Protein AF-A0A368GP23-F1 (afdb_monomer)

Mean predicted aligned error: 12.13 Å

Solvent-accessible surface area (backbone atoms only — not comparable to full-atom values): 7527 Å² total; per-residue (Å²): 114,72,73,57,56,52,53,51,52,54,50,50,53,54,49,53,60,69,68,53,71,51,74,69,55,47,56,51,48,57,60,53,53,74,74,53,76,85,78,83,71,87,81,72,47,95,52,45,86,45,68,59,44,34,25,49,74,67,71,45,27,87,80,22,55,97,30,77,37,84,72,54,75,69,57,50,54,54,45,68,77,44,78,79,65,89,61,96,68,82,89,75,59,96,61,57,72,74,81,50,72,85,88,59,80,91,81,82,83,55,76,91,71,59,132

pLDDT: mean 83.92, std 9.57, range [55.78, 94.19]

Foldseek 3Di:
DVVVVVVVVVVVVVVVVVPDDDPVRVVVVVVVVVVDDPDDPPDADPQGDDLQSVLVSVVNQVCADNRHHHDDPVRVVVCVVVVPPVDDDPDDDPPPPVVDDPPDDDDDDDPVNPD

Radius of gyration: 22.21 Å; Cα contacts (8 Å, |Δi|>4): 38; chains: 1; bounding box: 46×37×55 Å

Organism: Ancylostoma caninum (NCBI:txid29170)

Sequence (115 aa):
MAKIKGKLSALKSKIMKKLKLTKKQQEDLDKRMKNVTEIEHDHKNPMGDSIFDVNLKSNVASTLYQSDIMLSKEQATEILDEPERSKRQAFRDHNYPLTIWQNGVYFHFHETARK

Secondary structure (DSSP, 8-state):
-HHHHHHHHHHHHHHHHHHSPPHHHHHHHHHHHTTS-----S---TT-SSHHHHHHHTT-TTTSBTTTBPPPHHHHHHHHH-TT-SS-PPP--TTTTTTS-BTB------GGG--

Structure (mmCIF, N/CA/C/O backbone):
data_AF-A0A368GP23-F1
#
_entry.id   AF-A0A368GP23-F1
#
loop_
_atom_site.group_PDB
_atom_site.id
_atom_site.type_symbol
_atom_site.label_atom_id
_atom_site.label_alt_id
_atom_site.label_comp_id
_atom_site.label_asym_id
_atom_site.label_entity_id
_atom_site.label_seq_id
_atom_site.pdbx_PDB_ins_code
_atom_site.Cartn_x
_atom_site.Cartn_y
_atom_site.Cartn_z
_atom_site.occupancy
_atom_site.B_iso_or_equiv
_atom_site.auth_seq_id
_atom_site.auth_comp_id
_atom_site.auth_asym_id
_atom_site.auth_atom_id
_atom_site.pdbx_PDB_model_num
ATOM 1 N N . MET A 1 1 ? 12.286 -21.120 23.417 1.00 55.78 1 MET A N 1
ATOM 2 C CA . MET A 1 1 ? 11.039 -20.407 23.034 1.00 55.78 1 MET A CA 1
ATOM 3 C C . MET A 1 1 ? 10.231 -19.839 24.213 1.00 55.78 1 MET A C 1
ATOM 5 O O . MET A 1 1 ? 9.829 -18.684 24.137 1.00 55.78 1 MET A O 1
ATOM 9 N N . ALA A 1 2 ? 10.024 -20.564 25.324 1.00 70.50 2 ALA A N 1
ATOM 10 C CA . ALA A 1 2 ? 9.184 -20.102 26.451 1.00 70.50 2 ALA A CA 1
ATOM 11 C C . ALA A 1 2 ? 9.594 -18.745 27.078 1.00 70.50 2 ALA A C 1
ATOM 13 O O . ALA A 1 2 ? 8.735 -17.910 27.359 1.00 70.50 2 ALA A O 1
ATOM 14 N N . LYS A 1 3 ? 10.902 -18.472 27.221 1.00 76.19 3 LYS A N 1
ATOM 15 C CA . LYS A 1 3 ? 11.415 -17.192 27.757 1.00 76.19 3 LYS A CA 1
ATOM 16 C C . LYS A 1 3 ? 11.059 -15.973 26.888 1.00 76.19 3 LYS A C 1
ATOM 18 O O . LYS A 1 3 ? 10.829 -14.895 27.426 1.00 76.19 3 LYS A O 1
ATOM 23 N N . ILE A 1 4 ? 10.993 -16.133 25.562 1.00 81.31 4 ILE A N 1
ATOM 24 C CA . ILE A 1 4 ? 10.658 -15.044 24.625 1.00 81.31 4 ILE A CA 1
ATOM 25 C C . ILE A 1 4 ? 9.165 -14.715 24.723 1.00 81.31 4 ILE A C 1
ATOM 27 O O . ILE A 1 4 ? 8.804 -13.551 24.869 1.00 81.31 4 ILE A O 1
ATOM 31 N N . LYS A 1 5 ? 8.305 -15.743 24.754 1.00 80.56 5 LYS A N 1
ATOM 32 C CA . LYS A 1 5 ? 6.852 -15.587 24.931 1.00 80.56 5 LYS A CA 1
ATOM 33 C C . LYS A 1 5 ? 6.503 -14.839 26.226 1.00 80.56 5 LYS A C 1
ATOM 35 O O . LYS A 1 5 ? 5.649 -13.957 26.208 1.00 80.56 5 LYS A O 1
ATOM 40 N N . GLY A 1 6 ? 7.199 -15.141 27.327 1.00 88.56 6 GLY A N 1
ATOM 41 C CA . GLY A 1 6 ? 7.026 -14.438 28.605 1.00 88.56 6 GLY A CA 1
ATOM 42 C C . GLY A 1 6 ? 7.412 -12.956 28.538 1.00 88.56 6 GLY A C 1
ATOM 43 O O . GLY A 1 6 ? 6.653 -12.097 28.982 1.00 88.56 6 GLY A O 1
ATOM 44 N N . LYS A 1 7 ? 8.551 -12.633 27.909 1.00 87.50 7 LYS A N 1
ATOM 45 C CA . LYS A 1 7 ? 8.970 -11.237 27.684 1.00 87.50 7 LYS A CA 1
ATOM 46 C C . LYS A 1 7 ? 7.973 -10.469 26.808 1.00 87.50 7 LYS A C 1
ATOM 48 O O . LYS A 1 7 ? 7.662 -9.319 27.110 1.00 87.50 7 LYS A O 1
ATOM 53 N N . LEU A 1 8 ? 7.437 -11.111 25.767 1.00 84.81 8 LEU A N 1
ATOM 54 C CA . LEU A 1 8 ? 6.435 -10.512 24.881 1.00 84.81 8 LEU A CA 1
ATOM 55 C C . LEU A 1 8 ? 5.128 -10.194 25.623 1.00 84.81 8 LEU A C 1
ATOM 57 O O . LEU A 1 8 ? 4.550 -9.127 25.427 1.00 84.81 8 LEU A O 1
ATOM 61 N N . SER A 1 9 ? 4.671 -11.091 26.505 1.00 87.38 9 SER A N 1
ATOM 62 C CA . SER A 1 9 ? 3.452 -10.856 27.290 1.00 87.38 9 SER A CA 1
ATOM 63 C C . SER A 1 9 ? 3.635 -9.707 28.291 1.00 87.38 9 SER A C 1
ATOM 65 O O . SER A 1 9 ? 2.764 -8.840 28.409 1.00 87.38 9 SER A O 1
ATOM 67 N N . ALA A 1 10 ? 4.803 -9.634 28.938 1.00 90.81 10 ALA A N 1
ATOM 68 C CA . ALA A 1 10 ? 5.155 -8.534 29.829 1.00 90.81 10 ALA A CA 1
ATOM 69 C C . ALA A 1 10 ? 5.164 -7.193 29.078 1.00 90.81 10 ALA A C 1
ATOM 71 O O . ALA A 1 10 ? 4.561 -6.221 29.542 1.00 90.81 10 ALA A O 1
ATOM 72 N N . LEU A 1 11 ? 5.765 -7.156 27.884 1.00 91.25 11 LEU A N 1
ATOM 73 C CA . LEU A 1 11 ? 5.758 -5.977 27.021 1.00 91.25 11 LEU A CA 1
ATOM 74 C C . LEU A 1 11 ? 4.330 -5.568 26.630 1.00 91.25 11 LEU A C 1
ATOM 76 O O . LEU A 1 11 ? 3.972 -4.404 26.809 1.00 91.25 11 LEU A O 1
ATOM 80 N N . LYS A 1 12 ? 3.491 -6.521 26.195 1.00 88.19 12 LYS A N 1
ATOM 81 C CA . LYS A 1 12 ? 2.072 -6.278 25.882 1.00 88.19 12 LYS A CA 1
ATOM 82 C C . LYS A 1 12 ? 1.350 -5.628 27.061 1.00 88.19 12 LYS A C 1
ATOM 84 O O . LYS A 1 12 ? 0.684 -4.614 26.886 1.00 88.19 12 LYS A O 1
ATOM 89 N N . SER A 1 13 ? 1.525 -6.153 28.275 1.00 90.06 13 SER A N 1
ATOM 90 C CA . SER A 1 13 ? 0.883 -5.588 29.470 1.00 90.06 13 SER A CA 1
ATOM 91 C C . SER A 1 13 ? 1.337 -4.153 29.773 1.00 90.06 13 SER A C 1
ATOM 93 O O . SER A 1 13 ? 0.521 -3.310 30.146 1.00 90.06 13 SER A O 1
ATOM 95 N N . LYS A 1 14 ? 2.624 -3.844 29.564 1.00 93.12 14 LYS A N 1
ATOM 96 C CA . LYS A 1 14 ? 3.188 -2.503 29.766 1.00 93.12 14 LYS A CA 1
ATOM 97 C C . LYS 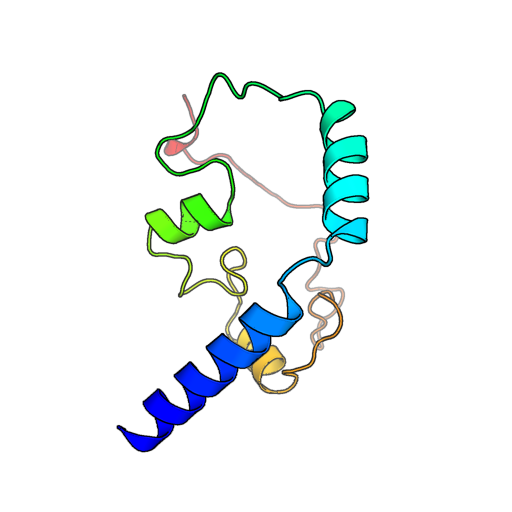A 1 14 ? 2.650 -1.510 28.737 1.00 93.12 14 LYS A C 1
ATOM 99 O O . LYS A 1 14 ? 2.328 -0.381 29.099 1.00 93.12 14 LYS A O 1
ATOM 104 N N . ILE A 1 15 ? 2.520 -1.940 27.482 1.00 90.44 15 ILE A N 1
ATOM 105 C CA . ILE A 1 15 ? 1.924 -1.150 26.401 1.00 90.44 15 ILE A CA 1
ATOM 106 C C . ILE A 1 15 ? 0.450 -0.869 26.708 1.00 90.44 15 ILE A C 1
ATOM 108 O O . ILE A 1 15 ? 0.052 0.290 26.721 1.00 90.44 15 ILE A O 1
ATOM 112 N N . MET A 1 16 ? -0.334 -1.890 27.064 1.00 88.75 16 MET A N 1
ATOM 113 C CA . MET A 1 16 ? -1.754 -1.722 27.402 1.00 88.75 16 MET A CA 1
ATOM 114 C C . MET A 1 16 ? -1.969 -0.765 28.581 1.00 88.75 16 MET A C 1
ATOM 116 O O . MET A 1 16 ? -2.892 0.041 28.556 1.00 88.75 16 MET A O 1
ATOM 120 N N . LYS A 1 17 ? -1.094 -0.796 29.597 1.00 90.88 17 LYS A N 1
ATOM 121 C CA . LYS A 1 17 ? -1.137 0.169 30.708 1.00 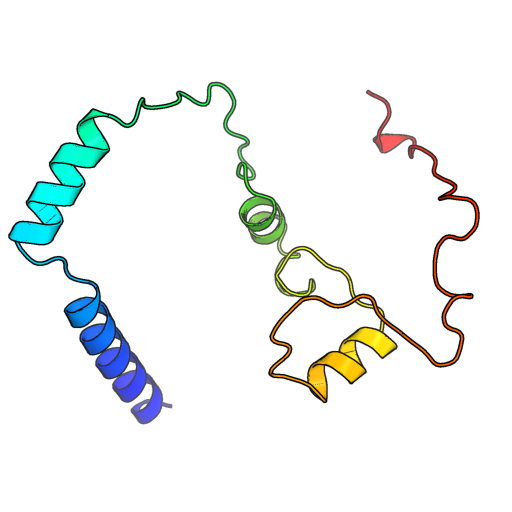90.88 17 LYS A CA 1
ATOM 122 C C . LYS A 1 17 ? -0.873 1.607 30.254 1.00 90.88 17 LYS A C 1
ATOM 124 O O . LYS A 1 17 ? -1.509 2.509 30.782 1.00 90.88 17 LYS A O 1
ATOM 129 N N . LYS A 1 18 ? 0.043 1.817 29.301 1.00 88.50 18 LYS A N 1
ATOM 130 C CA . LYS A 1 18 ? 0.337 3.146 28.734 1.00 88.50 18 LYS A CA 1
ATOM 131 C C . LYS A 1 18 ? -0.757 3.653 27.794 1.00 88.50 18 LYS A C 1
ATOM 133 O O . LYS A 1 18 ? -0.988 4.852 27.748 1.00 88.50 18 LYS A O 1
ATOM 138 N N . LEU A 1 19 ? -1.396 2.754 27.046 1.00 87.94 19 LEU A N 1
ATOM 139 C CA . LEU A 1 19 ? -2.483 3.084 26.119 1.00 87.94 19 LEU A CA 1
ATOM 140 C C . LEU A 1 19 ? -3.814 3.346 26.835 1.00 87.94 19 LEU A C 1
ATOM 142 O O . LEU A 1 19 ? -4.714 3.939 26.247 1.00 87.94 19 LEU A O 1
ATOM 146 N N . LYS A 1 20 ? -3.960 2.904 28.090 1.00 90.44 20 LYS A N 1
ATOM 147 C CA . LYS A 1 20 ? -5.169 3.143 28.875 1.00 90.44 20 LYS A CA 1
ATOM 148 C C . LYS A 1 20 ? -5.321 4.641 29.149 1.00 90.44 20 LYS A C 1
ATOM 150 O O . LYS A 1 20 ? -4.479 5.245 29.810 1.00 90.44 20 LYS A O 1
ATOM 155 N N . LEU A 1 21 ? -6.418 5.211 28.662 1.00 89.19 21 LEU A N 1
ATOM 156 C CA . LEU A 1 21 ? -6.741 6.621 28.849 1.00 89.19 21 LEU A CA 1
ATOM 157 C C . LEU A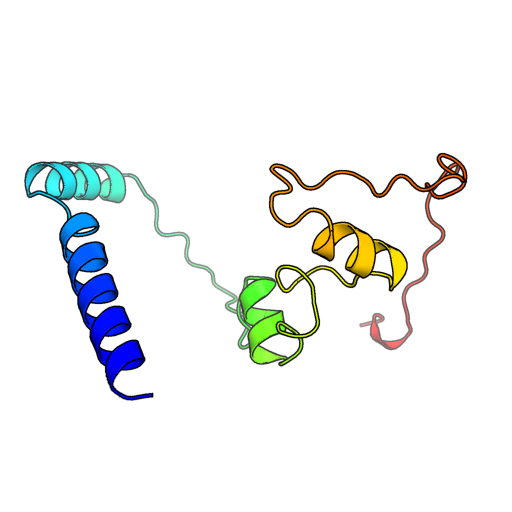 1 21 ? -6.972 6.931 30.333 1.00 89.19 21 LEU A C 1
ATOM 159 O O . LEU A 1 21 ? -7.579 6.153 31.076 1.00 89.19 21 LEU A O 1
ATOM 163 N N . THR A 1 22 ? -6.486 8.092 30.769 1.00 91.94 22 THR A N 1
ATOM 164 C CA . THR A 1 22 ? -6.876 8.662 32.064 1.00 91.94 22 THR A CA 1
ATOM 165 C C . THR A 1 22 ? -8.327 9.135 32.011 1.00 91.94 22 THR A C 1
ATOM 167 O O . THR A 1 22 ? -8.850 9.439 30.941 1.00 91.94 22 THR A O 1
ATOM 170 N N . LYS A 1 23 ? -8.979 9.264 33.172 1.00 92.00 23 LYS A N 1
ATOM 171 C CA . LYS A 1 23 ? -10.380 9.711 33.254 1.00 92.00 23 LYS A CA 1
ATOM 172 C C . LYS A 1 23 ? -10.618 11.042 32.521 1.00 92.00 23 LYS A C 1
ATOM 174 O O . LYS A 1 23 ? -11.562 11.159 31.754 1.00 92.00 23 LYS A O 1
ATOM 179 N N . LYS A 1 24 ? -9.692 11.995 32.669 1.00 92.94 24 LYS A N 1
ATOM 180 C CA . LYS A 1 24 ? -9.735 13.293 31.979 1.00 92.94 24 LYS A CA 1
ATOM 181 C C . LYS A 1 24 ? -9.609 13.165 30.454 1.00 92.94 24 LYS A C 1
ATOM 183 O O . LYS A 1 24 ? -10.281 13.886 29.729 1.00 92.94 24 LYS A O 1
ATOM 188 N N . GLN A 1 25 ? -8.747 12.269 29.965 1.00 91.25 25 GLN A N 1
ATOM 189 C CA . GLN A 1 25 ? -8.594 12.022 28.525 1.00 91.25 25 GLN A CA 1
ATOM 190 C C . GLN A 1 25 ? -9.817 11.317 27.936 1.00 91.25 25 GLN A C 1
ATOM 192 O O . GLN A 1 25 ? -10.186 11.613 26.807 1.00 91.25 25 GLN A O 1
ATOM 197 N N . GLN A 1 26 ? -10.449 10.421 28.699 1.00 90.81 26 GLN A N 1
ATOM 198 C CA . GLN A 1 26 ? -11.701 9.791 28.293 1.00 90.81 26 GLN A CA 1
ATOM 199 C C . GLN A 1 26 ? -12.819 10.831 28.167 1.00 90.81 26 GLN A C 1
ATOM 201 O O . GLN A 1 26 ? -13.468 10.896 27.134 1.00 90.81 26 GLN A O 1
ATOM 206 N N . GLU A 1 27 ? -12.978 11.708 29.163 1.00 91.88 27 GLU A N 1
ATOM 207 C CA . GLU A 1 27 ? -13.975 12.787 29.122 1.00 91.88 27 GLU A CA 1
ATOM 208 C C . GLU A 1 27 ? -13.740 13.771 27.956 1.00 91.88 27 GLU A C 1
ATOM 210 O O . GLU A 1 27 ? -14.700 14.260 27.360 1.00 91.88 27 GLU A O 1
ATOM 215 N N . ASP A 1 28 ? -12.481 14.070 27.609 1.00 92.44 28 ASP A N 1
ATOM 216 C CA . ASP A 1 28 ? -12.147 14.886 26.429 1.00 92.44 28 ASP A CA 1
ATOM 217 C C . ASP A 1 28 ? -12.470 14.158 25.116 1.00 92.44 28 ASP A C 1
ATOM 219 O O . ASP A 1 28 ? -13.039 14.753 24.199 1.00 92.44 28 ASP A O 1
ATOM 223 N N . LEU A 1 29 ? -12.159 12.861 25.037 1.00 90.81 29 LEU A N 1
ATOM 224 C CA . LEU A 1 29 ? -12.489 12.022 23.888 1.00 90.81 29 LEU A CA 1
ATOM 225 C C . LEU A 1 29 ? -14.006 11.945 23.685 1.00 90.81 29 LEU A C 1
ATOM 227 O O . LEU A 1 29 ? -14.472 12.193 22.578 1.00 90.81 29 LEU A O 1
ATOM 231 N N . ASP A 1 30 ? -14.780 11.723 24.746 1.00 89.12 30 ASP A N 1
ATOM 232 C CA . ASP A 1 30 ? -16.244 11.660 24.688 1.00 89.12 30 ASP A CA 1
ATOM 233 C C . ASP A 1 30 ? -16.852 12.988 24.203 1.00 89.12 30 ASP A C 1
ATOM 235 O O . ASP A 1 30 ? -17.814 12.996 23.435 1.00 89.12 30 ASP A O 1
ATOM 239 N N . LYS A 1 31 ? -16.279 14.136 24.599 1.00 91.69 31 LYS A N 1
ATOM 240 C CA . LYS A 1 31 ? -16.698 15.453 24.086 1.00 91.69 31 LYS A CA 1
ATOM 241 C C . LYS A 1 31 ? -16.410 15.615 22.596 1.00 91.69 31 LYS A C 1
ATOM 243 O O . LYS A 1 31 ? -17.246 16.166 21.887 1.00 91.69 31 LYS A O 1
ATOM 248 N N . ARG A 1 32 ? -15.251 15.148 22.119 1.00 88.62 32 ARG A N 1
ATOM 249 C CA . ARG A 1 32 ? -14.880 15.212 20.694 1.00 88.62 32 ARG A CA 1
ATOM 250 C C . ARG A 1 32 ? -15.724 14.265 19.847 1.00 88.62 32 ARG A C 1
ATOM 252 O O . ARG A 1 32 ? -16.173 14.670 18.782 1.00 88.62 32 ARG A O 1
ATOM 259 N N . MET A 1 33 ? -15.987 13.055 20.341 1.00 85.44 33 MET A N 1
ATOM 260 C CA . MET A 1 33 ? -16.795 12.044 19.652 1.00 85.44 33 MET A CA 1
ATOM 261 C C . MET A 1 33 ? -18.233 12.510 19.406 1.00 85.44 33 MET A C 1
ATOM 263 O O . MET A 1 33 ? -18.800 12.162 18.381 1.00 85.44 33 MET A O 1
ATOM 267 N N . LYS A 1 34 ? -18.803 13.366 20.268 1.00 87.44 34 LYS A N 1
ATOM 268 C CA . LYS A 1 34 ? -20.126 13.983 20.032 1.00 87.44 34 LYS A CA 1
ATOM 269 C C . LYS A 1 34 ? -20.196 14.843 18.767 1.00 87.44 34 LYS A C 1
ATOM 271 O O . LYS A 1 34 ? -21.280 15.016 18.223 1.00 87.44 34 LYS A O 1
ATOM 276 N N . ASN A 1 35 ? -19.065 15.387 18.321 1.00 82.12 35 ASN A N 1
ATOM 277 C CA . ASN A 1 35 ? -18.981 16.212 17.115 1.00 82.12 35 ASN A CA 1
ATOM 278 C C . ASN A 1 35 ? -18.594 15.393 15.875 1.00 82.12 35 ASN A C 1
ATOM 280 O O . ASN A 1 35 ? -18.543 15.941 14.776 1.00 82.12 35 ASN A O 1
ATOM 284 N N . VAL A 1 36 ? -18.281 14.105 16.043 1.00 81.25 36 VAL A N 1
ATOM 285 C CA . VAL A 1 36 ? -17.988 13.198 14.936 1.00 81.25 36 VAL A CA 1
ATOM 286 C C . VAL A 1 36 ? -19.315 12.653 14.436 1.00 81.25 36 VAL A C 1
ATOM 288 O O . VAL A 1 36 ? -20.005 11.923 15.140 1.00 81.25 36 VAL A O 1
ATOM 291 N N . THR A 1 37 ? -19.688 13.024 13.219 1.00 75.38 37 THR A N 1
ATOM 292 C CA . THR A 1 37 ? -20.833 12.419 12.543 1.00 75.38 37 THR A CA 1
ATOM 293 C C . THR A 1 37 ? -20.467 10.988 12.164 1.00 75.38 37 THR A C 1
ATOM 295 O O . THR A 1 37 ? -19.430 10.766 11.534 1.00 75.38 37 THR A O 1
ATOM 298 N N . GLU A 1 38 ? -21.291 10.012 12.544 1.00 69.38 38 GLU A N 1
ATOM 299 C CA . GLU A 1 38 ? -21.160 8.660 12.002 1.00 69.38 38 GLU A CA 1
ATOM 300 C C . GLU A 1 38 ? -21.449 8.718 10.501 1.00 69.38 38 GLU A C 1
ATOM 302 O O . GLU A 1 38 ? -22.549 9.058 10.071 1.00 69.38 38 GLU A O 1
ATOM 307 N N . ILE A 1 39 ? -20.426 8.438 9.696 1.00 72.38 39 ILE A N 1
ATOM 308 C CA . ILE A 1 39 ? -20.586 8.271 8.256 1.00 72.38 39 ILE A CA 1
ATOM 309 C C . ILE A 1 39 ? -21.036 6.827 8.046 1.00 72.38 39 ILE A C 1
ATOM 311 O O . ILE A 1 39 ? -20.2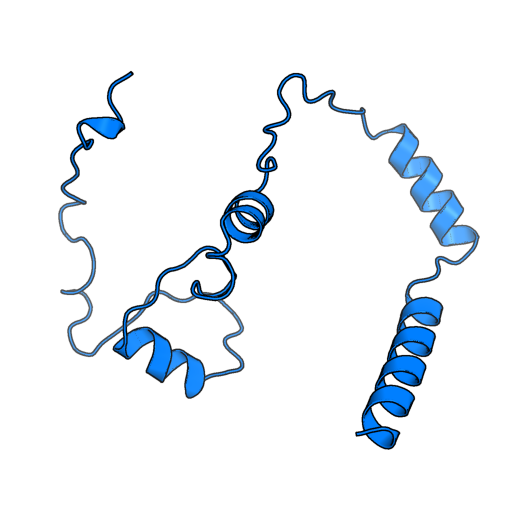37 5.892 8.172 1.00 72.38 39 ILE A O 1
ATOM 315 N N . GLU A 1 40 ? -22.319 6.637 7.745 1.00 67.06 40 GLU A N 1
ATOM 316 C CA . GLU A 1 40 ? -22.815 5.341 7.299 1.00 67.06 40 GLU A CA 1
ATOM 317 C C . GLU A 1 40 ? -22.202 5.010 5.936 1.00 67.06 40 GLU A C 1
ATOM 319 O O . GLU A 1 40 ? -22.440 5.676 4.930 1.00 67.06 40 GLU A O 1
ATOM 324 N N . HIS A 1 41 ? -21.370 3.972 5.917 1.00 66.44 41 HIS A N 1
ATOM 325 C CA . HIS A 1 41 ? -20.852 3.399 4.684 1.00 66.44 41 HIS A CA 1
ATOM 326 C C . HIS A 1 41 ? -21.852 2.334 4.226 1.00 66.44 41 HIS A C 1
ATOM 328 O O . HIS A 1 41 ? -21.834 1.210 4.726 1.00 66.44 41 HIS A O 1
ATOM 334 N N . ASP A 1 42 ? -22.740 2.732 3.316 1.00 66.62 42 ASP A N 1
ATOM 335 C CA . ASP A 1 42 ? -23.763 1.904 2.657 1.00 66.62 42 ASP A CA 1
ATOM 336 C C . ASP A 1 42 ? -23.145 0.638 2.022 1.00 66.62 42 ASP A C 1
ATOM 338 O O . ASP A 1 42 ? -23.593 -0.485 2.256 1.00 66.62 42 ASP A O 1
ATOM 342 N N . HIS A 1 43 ? -22.011 0.795 1.337 1.00 67.75 43 HIS A N 1
ATOM 343 C CA . HIS A 1 43 ? -21.356 -0.289 0.612 1.00 67.75 43 HIS A CA 1
ATOM 344 C C . HIS A 1 43 ? -20.057 -0.718 1.302 1.00 67.75 43 HIS A C 1
ATOM 346 O O . HIS A 1 43 ? -18.980 -0.239 0.952 1.00 67.75 43 HIS A O 1
ATOM 352 N N . LYS A 1 44 ? -20.145 -1.644 2.264 1.00 75.81 44 LYS A N 1
ATOM 353 C CA . LYS A 1 44 ? -18.959 -2.320 2.816 1.00 75.81 44 LYS A CA 1
ATOM 354 C C . LYS A 1 44 ? -18.578 -3.489 1.926 1.00 75.81 44 LYS A C 1
ATOM 356 O O . LYS A 1 44 ? -19.348 -4.441 1.775 1.00 75.81 44 LYS A O 1
ATOM 361 N N . ASN A 1 45 ? -17.384 -3.449 1.351 1.00 81.19 45 ASN A N 1
ATOM 362 C CA . ASN A 1 45 ? -16.888 -4.557 0.554 1.00 81.19 45 ASN A CA 1
ATOM 363 C C . ASN A 1 45 ? -16.607 -5.765 1.478 1.00 81.19 45 ASN A C 1
ATOM 365 O O . ASN A 1 45 ? -15.935 -5.610 2.503 1.00 81.19 45 ASN A O 1
ATOM 369 N N . PRO A 1 46 ? -17.052 -6.994 1.141 1.00 85.69 46 PRO A N 1
ATOM 370 C CA . PRO A 1 46 ? -16.701 -8.199 1.899 1.00 85.69 46 PRO A CA 1
ATOM 371 C C . PRO A 1 46 ? -15.186 -8.395 2.073 1.00 85.69 46 PRO A C 1
ATOM 373 O O . PRO A 1 46 ? -14.736 -8.934 3.089 1.00 85.69 46 PRO A O 1
ATOM 376 N N . MET A 1 47 ? -14.384 -7.901 1.126 1.00 86.38 47 MET A N 1
ATOM 377 C CA . MET A 1 47 ? -12.918 -7.909 1.174 1.00 86.38 47 MET A CA 1
ATOM 378 C C . MET A 1 47 ? -12.320 -6.767 2.010 1.00 86.38 47 MET A C 1
ATOM 380 O O . MET A 1 47 ? -11.117 -6.724 2.224 1.00 86.38 47 MET A O 1
ATOM 384 N N . GLY A 1 48 ? -13.152 -5.935 2.629 1.00 87.44 48 GLY A N 1
ATOM 385 C CA . GLY A 1 48 ? -12.730 -4.751 3.369 1.00 87.44 48 GLY A CA 1
ATOM 386 C C . GLY A 1 48 ? -12.598 -3.531 2.466 1.00 87.44 48 GLY A C 1
ATOM 387 O O . GLY A 1 48 ? -12.505 -3.644 1.246 1.00 87.44 48 GLY A O 1
ATOM 388 N N . ASP A 1 49 ? -12.611 -2.364 3.100 1.00 85.31 49 ASP A N 1
ATOM 389 C CA . ASP A 1 49 ? -12.662 -1.078 2.402 1.00 85.31 49 ASP A CA 1
ATOM 390 C C . ASP A 1 49 ? -11.276 -0.417 2.305 1.00 85.31 49 ASP A C 1
ATOM 392 O O . ASP A 1 49 ? -11.080 0.518 1.530 1.00 85.31 49 ASP A O 1
ATOM 396 N N . SER A 1 50 ? -10.288 -0.914 3.061 1.00 89.31 50 SER A N 1
ATOM 397 C CA . SER A 1 50 ? -8.897 -0.474 2.957 1.00 89.31 50 SER A CA 1
ATOM 398 C C . SER A 1 50 ? -8.072 -1.415 2.075 1.00 89.31 50 SER A C 1
ATOM 400 O O . SER A 1 50 ? -8.276 -2.629 2.073 1.00 89.31 50 SER A O 1
ATOM 402 N N . ILE A 1 51 ? -7.078 -0.863 1.367 1.00 90.50 51 ILE A N 1
ATOM 403 C CA . ILE A 1 51 ? -6.112 -1.651 0.576 1.00 90.50 51 ILE A CA 1
ATOM 404 C C . ILE A 1 51 ? -5.441 -2.715 1.452 1.00 90.50 51 ILE A C 1
ATOM 406 O O . ILE A 1 51 ? -5.248 -3.848 1.017 1.00 90.50 51 ILE A O 1
ATOM 410 N N . PHE A 1 52 ? -5.131 -2.364 2.703 1.00 89.56 52 PHE A N 1
ATOM 411 C CA . PHE A 1 52 ? -4.554 -3.292 3.667 1.00 89.56 52 PHE A CA 1
ATOM 412 C C . PHE A 1 52 ? -5.475 -4.491 3.917 1.00 89.56 52 PHE A C 1
ATOM 414 O O . PHE A 1 52 ? -5.021 -5.628 3.814 1.00 89.56 52 PHE A O 1
ATOM 421 N N . ASP A 1 53 ? -6.762 -4.257 4.189 1.00 90.88 53 ASP A N 1
ATOM 422 C CA . ASP A 1 53 ? -7.728 -5.333 4.443 1.00 90.88 53 ASP A CA 1
ATOM 423 C C . ASP A 1 53 ? -7.911 -6.228 3.218 1.00 90.88 53 ASP A C 1
ATOM 425 O O . ASP A 1 53 ? -7.897 -7.456 3.342 1.00 90.88 53 ASP A O 1
ATOM 429 N N . VAL A 1 54 ? -8.023 -5.618 2.034 1.00 93.50 54 VAL A N 1
ATOM 430 C CA . VAL A 1 54 ? -8.178 -6.333 0.762 1.00 93.50 54 VAL A CA 1
ATOM 431 C C . VAL A 1 54 ? -6.970 -7.228 0.501 1.00 93.50 54 VAL A C 1
ATOM 433 O O . VAL A 1 54 ? -7.129 -8.420 0.230 1.00 93.50 54 VAL A O 1
ATOM 436 N N . ASN A 1 55 ? -5.756 -6.693 0.636 1.00 94.19 55 ASN A N 1
ATOM 437 C CA . ASN A 1 55 ? -4.524 -7.439 0.387 1.00 94.19 55 ASN A CA 1
ATOM 438 C C . ASN A 1 55 ? -4.258 -8.500 1.461 1.00 94.19 55 ASN A C 1
ATOM 440 O O . ASN A 1 55 ? -3.696 -9.559 1.157 1.00 94.19 55 ASN A O 1
ATOM 444 N N . LEU A 1 56 ? -4.687 -8.251 2.702 1.00 91.88 56 LEU A N 1
ATOM 445 C CA . LEU A 1 56 ? -4.618 -9.220 3.790 1.00 91.88 56 LEU A CA 1
ATOM 446 C C . LEU A 1 56 ? -5.558 -10.399 3.531 1.00 91.88 56 LEU A C 1
ATOM 448 O O . LEU A 1 56 ? -5.116 -11.544 3.572 1.00 91.88 56 LEU A O 1
ATOM 452 N N . LYS A 1 57 ? -6.829 -10.138 3.202 1.00 93.62 57 LYS A N 1
ATOM 453 C CA . LYS A 1 57 ? -7.811 -11.191 2.883 1.00 93.62 57 LYS A CA 1
ATOM 454 C C . LYS A 1 57 ? -7.476 -11.941 1.595 1.00 93.62 57 LYS A C 1
ATOM 456 O O . LYS A 1 57 ? -7.775 -13.126 1.489 1.00 93.62 57 LYS A O 1
ATOM 461 N N . SER A 1 58 ? -6.803 -11.278 0.655 1.00 92.62 58 SER A N 1
ATOM 462 C CA . SER A 1 58 ? -6.303 -11.890 -0.582 1.00 92.62 58 SER A CA 1
ATOM 463 C C . SER A 1 58 ? -4.988 -12.663 -0.395 1.00 92.62 58 SER A C 1
ATOM 465 O O . SER A 1 58 ? -4.467 -13.206 -1.363 1.00 92.62 58 SER A O 1
ATOM 467 N N . ASN A 1 59 ? -4.439 -12.735 0.827 1.00 93.50 59 ASN A N 1
ATOM 468 C CA . ASN A 1 59 ? -3.182 -13.420 1.163 1.00 93.50 59 ASN A CA 1
ATOM 469 C C . ASN A 1 59 ? -1.941 -12.929 0.388 1.00 93.50 59 ASN A C 1
ATOM 471 O O . ASN A 1 59 ? -0.961 -13.660 0.259 1.00 93.50 59 ASN A O 1
ATOM 475 N N . VAL A 1 60 ? -1.949 -11.685 -0.101 1.00 93.25 60 VAL A N 1
ATOM 476 C CA . VAL A 1 60 ? -0.799 -11.076 -0.803 1.00 93.25 60 VAL A CA 1
ATOM 477 C C . VAL A 1 60 ? -0.031 -10.082 0.068 1.00 93.25 60 VAL A C 1
ATOM 479 O O . VAL A 1 60 ? 1.100 -9.719 -0.254 1.00 93.25 60 VAL A O 1
ATOM 482 N N . ALA A 1 61 ? -0.601 -9.677 1.208 1.00 90.69 61 ALA A N 1
ATOM 483 C CA . ALA A 1 61 ? -0.028 -8.664 2.094 1.00 90.69 61 ALA A CA 1
ATOM 484 C C . ALA A 1 61 ? 1.396 -8.971 2.591 1.00 90.69 61 ALA A C 1
ATOM 486 O O . ALA A 1 61 ? 2.144 -8.032 2.845 1.00 90.69 61 ALA A O 1
ATOM 487 N N . SER A 1 62 ? 1.777 -10.246 2.740 1.00 88.88 62 SER A N 1
ATOM 488 C CA . SER A 1 62 ? 3.122 -10.646 3.186 1.00 88.88 62 SER A CA 1
ATOM 489 C C . SER A 1 62 ? 4.189 -10.554 2.097 1.00 88.88 62 SER A C 1
ATOM 491 O O . SER A 1 62 ? 5.373 -10.495 2.410 1.00 88.88 62 SER A O 1
ATOM 493 N N . THR A 1 63 ? 3.777 -10.580 0.830 1.00 90.50 63 THR A N 1
ATOM 494 C CA . THR A 1 63 ? 4.678 -10.509 -0.328 1.00 90.50 63 THR A CA 1
ATOM 495 C C . THR A 1 63 ? 4.942 -9.061 -0.741 1.00 90.50 63 THR A C 1
ATOM 497 O O . THR A 1 63 ? 5.966 -8.762 -1.349 1.00 90.50 63 THR A O 1
ATOM 500 N N . LEU A 1 64 ? 4.025 -8.155 -0.401 1.00 91.50 64 LEU A N 1
ATOM 501 C CA . LEU A 1 64 ? 4.106 -6.735 -0.719 1.00 91.50 64 LEU A CA 1
ATOM 502 C C . LEU A 1 64 ? 4.785 -5.960 0.415 1.00 91.50 64 LEU A C 1
ATOM 504 O O . LEU A 1 64 ? 4.483 -6.141 1.596 1.00 91.50 64 LEU A O 1
ATOM 508 N N . TYR A 1 65 ? 5.668 -5.032 0.059 1.00 87.44 65 TYR A N 1
ATOM 509 C CA . TYR A 1 65 ? 6.237 -4.090 1.011 1.00 87.44 65 TYR A CA 1
ATOM 510 C C . TYR A 1 65 ? 5.152 -3.143 1.516 1.00 87.44 65 TYR A C 1
ATOM 512 O O . TYR A 1 65 ? 4.395 -2.578 0.728 1.00 87.44 65 TYR A O 1
ATOM 520 N N . GLN A 1 66 ? 5.056 -3.006 2.843 1.00 86.25 66 GLN A N 1
ATOM 521 C CA . GLN A 1 66 ? 3.982 -2.255 3.512 1.00 86.25 66 GLN A CA 1
ATOM 522 C C . GLN A 1 66 ? 2.571 -2.667 3.044 1.00 86.25 66 GLN A C 1
ATOM 524 O O . GLN A 1 66 ? 1.624 -1.893 3.136 1.00 86.25 66 GLN A O 1
ATOM 529 N N . SER A 1 67 ? 2.444 -3.923 2.601 1.00 89.69 67 SER A N 1
ATOM 530 C CA . SER A 1 67 ? 1.213 -4.566 2.145 1.00 89.69 67 SER A CA 1
ATOM 531 C C . SER A 1 67 ? 0.566 -3.972 0.892 1.00 89.69 67 SER A C 1
ATOM 533 O O . SER A 1 67 ? -0.513 -4.432 0.537 1.00 89.69 67 SER A O 1
ATOM 535 N N . ASP A 1 68 ? 1.191 -3.018 0.196 1.00 91.38 68 ASP A N 1
ATOM 536 C CA . ASP A 1 68 ? 0.627 -2.376 -1.003 1.00 91.38 68 ASP A CA 1
ATOM 537 C C . ASP A 1 68 ? 1.628 -2.118 -2.142 1.00 91.38 68 ASP A C 1
ATOM 539 O O . ASP A 1 68 ? 1.207 -1.853 -3.267 1.00 91.38 68 ASP A O 1
ATOM 543 N N . ILE A 1 69 ? 2.937 -2.237 -1.900 1.00 89.00 69 ILE A N 1
ATOM 544 C CA . ILE A 1 69 ? 3.969 -1.987 -2.913 1.00 89.00 69 ILE A CA 1
ATOM 545 C C . ILE A 1 69 ? 4.665 -3.282 -3.321 1.00 89.00 69 ILE A C 1
ATOM 547 O O . ILE A 1 69 ? 5.234 -3.994 -2.494 1.00 89.00 69 ILE A O 1
ATOM 551 N N . MET A 1 70 ? 4.698 -3.551 -4.626 1.00 90.62 70 MET A N 1
ATOM 552 C CA . MET A 1 70 ? 5.583 -4.561 -5.200 1.00 90.62 70 MET A CA 1
ATOM 553 C C . MET A 1 70 ? 6.948 -3.929 -5.482 1.00 90.62 70 MET A C 1
ATOM 555 O O . MET A 1 70 ? 7.038 -2.957 -6.229 1.00 90.62 70 MET A O 1
ATOM 559 N N . LEU A 1 71 ? 8.001 -4.470 -4.871 1.00 87.62 71 LEU A N 1
ATOM 560 C CA . LE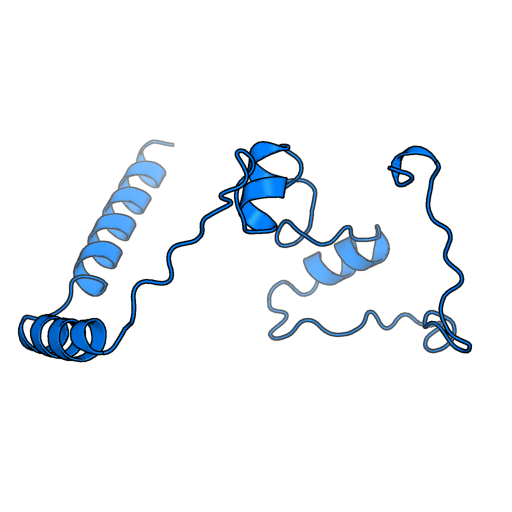U A 1 71 ? 9.370 -3.989 -5.057 1.00 87.62 71 LEU A CA 1
ATOM 561 C C . LEU A 1 71 ? 10.077 -4.775 -6.158 1.00 87.62 71 LEU A C 1
ATOM 563 O O . LEU A 1 71 ? 9.894 -5.988 -6.284 1.00 87.62 71 LEU A O 1
ATOM 567 N N . SER A 1 72 ? 10.946 -4.098 -6.908 1.00 87.38 72 SER A N 1
ATOM 568 C CA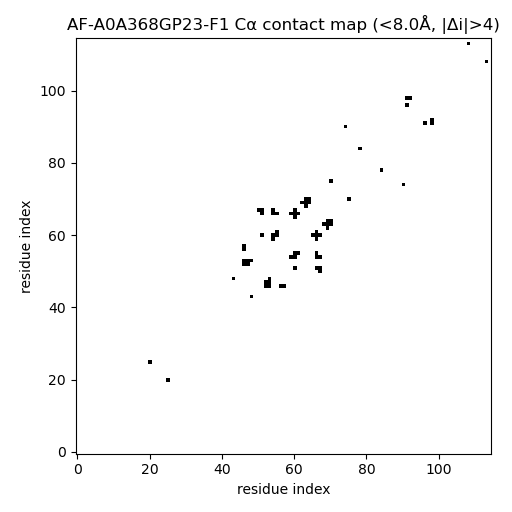 . SER A 1 72 ? 11.969 -4.790 -7.690 1.00 87.38 72 SER A CA 1
ATOM 569 C C . SER A 1 72 ? 13.014 -5.418 -6.759 1.00 87.38 72 SER A C 1
ATOM 571 O O . SER A 1 72 ? 13.139 -5.057 -5.585 1.00 87.38 72 SER A O 1
ATOM 573 N N . LYS A 1 73 ? 13.810 -6.351 -7.289 1.00 88.50 73 LYS A N 1
ATOM 574 C CA . LYS A 1 73 ? 14.897 -6.977 -6.526 1.00 88.50 73 LYS A CA 1
ATOM 575 C C . LYS A 1 73 ? 15.905 -5.943 -6.007 1.00 88.50 73 LYS A C 1
ATOM 577 O O . LYS A 1 73 ? 16.318 -6.037 -4.859 1.00 88.50 73 LYS A O 1
ATOM 582 N N . GLU A 1 74 ? 16.248 -4.959 -6.835 1.00 85.19 74 GLU A N 1
ATOM 583 C CA . GLU A 1 74 ? 17.196 -3.886 -6.502 1.00 85.19 74 GLU A CA 1
ATOM 584 C C . GLU A 1 74 ? 16.656 -2.964 -5.400 1.00 85.19 74 GLU A C 1
ATOM 586 O O . GLU A 1 74 ? 17.361 -2.648 -4.442 1.00 85.19 74 GLU A O 1
ATOM 591 N N . GLN A 1 75 ? 15.372 -2.602 -5.476 1.00 82.50 75 GLN A N 1
ATOM 592 C CA . GLN A 1 75 ? 14.707 -1.811 -4.437 1.00 82.50 75 GLN A CA 1
ATOM 593 C C . GLN A 1 75 ? 14.636 -2.565 -3.105 1.00 82.50 75 GLN A C 1
ATOM 595 O O . GLN A 1 75 ? 14.823 -1.976 -2.042 1.00 82.50 75 GLN A O 1
ATOM 600 N N . ALA A 1 76 ? 14.367 -3.873 -3.149 1.00 86.44 76 ALA A N 1
ATOM 601 C CA . ALA A 1 76 ? 14.322 -4.704 -1.953 1.00 86.44 76 ALA A CA 1
ATOM 602 C C . ALA A 1 76 ? 15.694 -4.799 -1.270 1.00 86.44 76 ALA A C 1
ATOM 604 O O . ALA A 1 76 ? 15.757 -4.708 -0.046 1.00 86.44 76 ALA A O 1
ATOM 605 N N . THR A 1 77 ? 16.784 -4.938 -2.036 1.00 86.06 77 THR A N 1
ATOM 606 C CA . THR A 1 77 ? 18.146 -4.954 -1.476 1.00 86.06 77 THR A CA 1
ATOM 607 C C . THR A 1 77 ? 18.513 -3.629 -0.817 1.00 86.06 77 THR A C 1
ATOM 609 O O . THR A 1 77 ? 18.991 -3.631 0.310 1.00 86.06 77 THR A O 1
ATOM 612 N N . GLU A 1 78 ? 18.192 -2.500 -1.448 1.00 79.31 78 GLU A N 1
ATOM 613 C CA . GLU A 1 78 ? 18.478 -1.173 -0.889 1.00 79.31 78 GLU A CA 1
ATOM 614 C C . GLU A 1 78 ? 17.723 -0.920 0.430 1.00 79.31 78 GLU A C 1
ATOM 616 O O . GLU A 1 78 ? 18.275 -0.379 1.385 1.00 79.31 78 GLU A O 1
ATOM 621 N N . ILE A 1 79 ? 16.460 -1.353 0.521 1.00 80.00 79 ILE A N 1
ATOM 622 C CA . ILE A 1 79 ? 15.659 -1.214 1.748 1.00 80.00 79 ILE A CA 1
ATOM 623 C C . ILE A 1 79 ? 16.199 -2.090 2.890 1.00 80.00 79 ILE A C 1
ATOM 625 O O . ILE A 1 79 ? 16.071 -1.710 4.054 1.00 80.00 79 ILE A O 1
ATOM 629 N N . LEU A 1 80 ? 16.782 -3.256 2.588 1.00 80.62 80 LEU A N 1
ATOM 630 C CA . LEU A 1 80 ? 17.421 -4.097 3.607 1.00 80.62 80 LEU A CA 1
ATOM 631 C C . LEU A 1 80 ? 18.683 -3.441 4.179 1.00 80.62 80 LEU A C 1
ATOM 633 O O . LEU A 1 80 ? 18.936 -3.580 5.377 1.00 80.62 80 LEU A O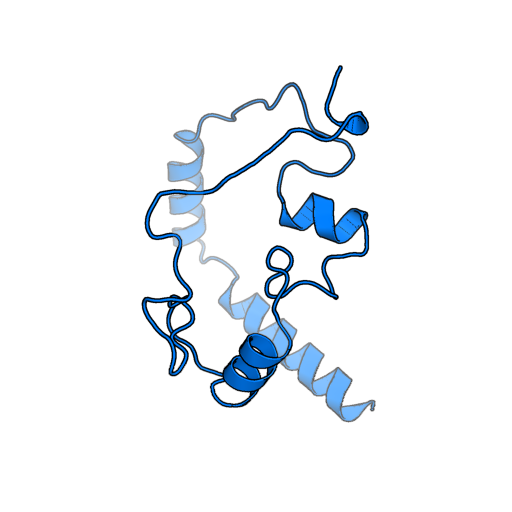 1
ATOM 637 N N . ASP A 1 81 ? 19.427 -2.715 3.345 1.0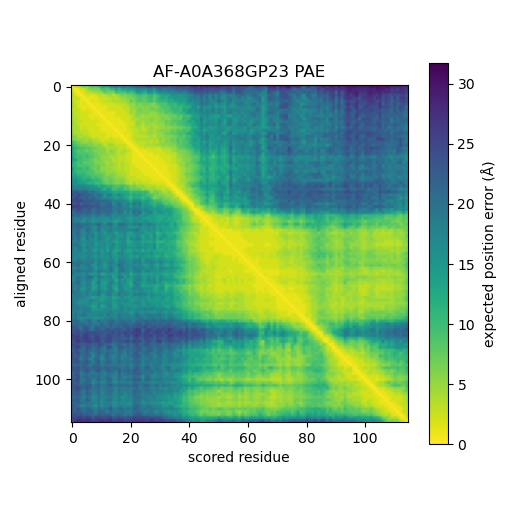0 76.75 81 ASP A N 1
ATOM 638 C CA . ASP A 1 81 ? 20.639 -1.999 3.749 1.00 76.75 81 ASP A CA 1
ATOM 639 C C . ASP A 1 81 ? 20.320 -0.710 4.539 1.00 76.75 81 ASP A C 1
ATOM 641 O O . ASP A 1 81 ? 21.092 -0.311 5.413 1.00 76.75 81 ASP A O 1
ATOM 645 N N . GLU A 1 82 ? 19.145 -0.101 4.319 1.00 69.69 82 GLU A N 1
ATOM 646 C CA . GLU A 1 82 ? 18.643 1.079 5.045 1.00 69.69 82 GLU A CA 1
ATOM 647 C C . GLU A 1 82 ? 17.311 0.814 5.791 1.00 69.69 82 GLU A C 1
ATOM 649 O O . GLU A 1 82 ? 16.250 1.321 5.401 1.00 69.69 82 GLU A O 1
ATOM 654 N N . PRO A 1 83 ? 17.322 0.078 6.920 1.00 63.66 83 PRO A N 1
ATOM 655 C CA . PRO A 1 83 ? 16.095 -0.290 7.631 1.00 63.66 83 PRO A CA 1
ATOM 656 C C . PRO A 1 83 ? 15.354 0.908 8.258 1.00 63.66 83 PRO A C 1
ATOM 658 O O . PRO A 1 83 ? 14.146 0.829 8.487 1.00 63.66 83 PRO A O 1
ATOM 661 N N . GLU A 1 84 ? 16.042 2.027 8.519 1.00 62.03 84 GLU A N 1
ATOM 662 C CA . GLU A 1 84 ? 15.465 3.264 9.074 1.00 62.03 84 GLU A CA 1
ATOM 663 C C . GLU A 1 84 ? 15.203 4.344 8.006 1.00 62.03 84 GLU A C 1
ATOM 665 O O . GLU A 1 84 ? 15.539 5.520 8.172 1.00 62.03 84 GLU A O 1
ATOM 670 N N . ARG A 1 85 ? 14.550 3.991 6.893 1.00 58.75 85 ARG A N 1
ATOM 671 C CA . ARG A 1 85 ? 14.032 5.016 5.972 1.00 58.75 85 ARG A CA 1
ATOM 672 C C . ARG A 1 85 ? 12.922 5.833 6.635 1.00 58.75 85 ARG A C 1
ATOM 674 O O . ARG A 1 85 ? 11.770 5.415 6.712 1.00 58.75 85 ARG A O 1
ATOM 681 N N . SER A 1 86 ? 13.262 7.046 7.071 1.00 56.97 86 SER A N 1
ATOM 682 C CA . SER A 1 86 ? 12.325 7.985 7.711 1.00 56.97 86 SER A CA 1
ATOM 683 C C . SER A 1 86 ? 11.176 8.442 6.799 1.00 56.97 86 SER A C 1
ATOM 685 O O . SER A 1 86 ? 10.133 8.870 7.298 1.00 56.97 86 SER A O 1
ATOM 687 N N . LYS A 1 87 ? 11.336 8.355 5.468 1.00 61.84 87 LYS A N 1
ATOM 688 C CA . LYS A 1 87 ? 10.310 8.687 4.466 1.00 61.84 87 LYS A CA 1
ATOM 689 C C . LYS A 1 87 ? 10.443 7.799 3.229 1.00 61.84 87 LYS A C 1
ATOM 691 O O . LYS A 1 87 ? 11.554 7.469 2.822 1.00 61.84 87 LYS A O 1
ATOM 696 N N . ARG A 1 88 ? 9.308 7.488 2.590 1.00 61.50 88 ARG A N 1
ATOM 697 C CA . ARG A 1 88 ? 9.269 6.897 1.243 1.00 61.50 88 ARG A CA 1
ATOM 698 C C . ARG A 1 88 ? 9.905 7.904 0.273 1.00 61.50 88 ARG A C 1
ATOM 700 O O . ARG A 1 88 ? 9.332 8.966 0.043 1.00 61.50 88 ARG A O 1
ATOM 707 N N . GLN A 1 89 ? 11.102 7.611 -0.224 1.00 66.88 89 GLN A N 1
ATOM 708 C CA . GLN A 1 89 ? 11.764 8.397 -1.268 1.00 66.88 89 GLN A CA 1
ATOM 709 C C . GLN A 1 89 ? 11.626 7.672 -2.605 1.00 66.88 89 GLN A C 1
ATOM 711 O O . GLN A 1 89 ? 11.496 6.447 -2.638 1.00 66.88 89 GLN A O 1
ATOM 716 N N . ALA A 1 90 ? 11.635 8.430 -3.701 1.00 68.88 90 ALA A N 1
ATOM 7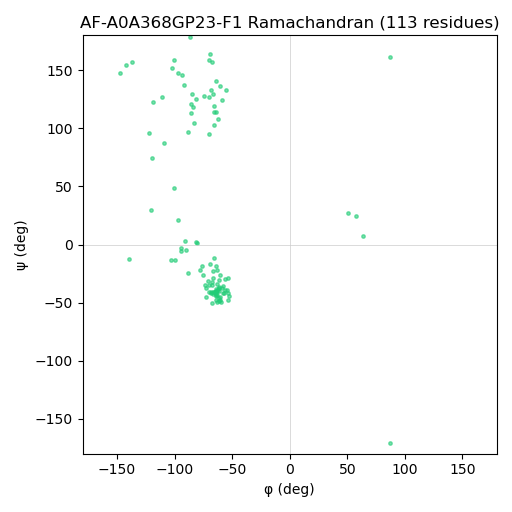17 C CA . ALA A 1 90 ? 11.720 7.841 -5.030 1.00 68.88 90 ALA A CA 1
ATOM 718 C C . ALA A 1 90 ? 13.025 7.043 -5.146 1.00 68.88 90 ALA A C 1
ATOM 720 O O . ALA A 1 90 ? 14.075 7.519 -4.712 1.00 68.88 90 ALA A O 1
ATOM 721 N N . PHE A 1 91 ? 12.945 5.847 -5.729 1.00 72.88 91 PHE A N 1
ATOM 722 C CA . PHE A 1 91 ? 14.122 5.049 -6.055 1.00 72.88 91 PHE A CA 1
ATOM 723 C C . PHE A 1 91 ? 15.027 5.852 -6.999 1.00 72.88 91 PHE A C 1
ATOM 725 O O . PHE A 1 91 ? 14.561 6.347 -8.027 1.00 72.88 91 PHE A O 1
ATOM 732 N N . ARG A 1 92 ? 16.294 6.029 -6.615 1.00 77.19 92 ARG A N 1
ATOM 733 C CA . ARG A 1 92 ? 17.303 6.752 -7.395 1.00 77.19 92 ARG A CA 1
ATOM 734 C C . ARG A 1 92 ? 18.469 5.817 -7.650 1.00 77.19 92 ARG A C 1
ATOM 736 O O . ARG A 1 92 ? 19.345 5.674 -6.805 1.00 77.19 92 ARG A O 1
ATOM 743 N N . ASP A 1 93 ? 18.460 5.186 -8.811 1.00 78.12 93 ASP A N 1
ATOM 744 C CA . ASP A 1 93 ? 19.581 4.386 -9.275 1.00 78.12 93 ASP A CA 1
ATOM 745 C C . ASP A 1 93 ? 20.610 5.247 -10.020 1.00 78.12 93 ASP A C 1
ATOM 747 O O . ASP A 1 93 ? 20.432 6.452 -10.225 1.00 78.12 93 ASP A O 1
ATOM 751 N N . HIS A 1 94 ? 21.699 4.617 -10.460 1.00 84.31 94 HIS A N 1
ATOM 752 C CA . HIS A 1 94 ? 22.747 5.294 -11.224 1.00 84.31 94 HIS A CA 1
ATOM 753 C C . HIS A 1 94 ? 22.260 5.825 -12.584 1.00 84.31 94 HIS A C 1
ATOM 755 O O . HIS A 1 94 ? 22.922 6.676 -13.173 1.00 84.31 94 HIS A O 1
ATOM 761 N N . ASN A 1 95 ? 21.130 5.322 -13.098 1.00 83.19 95 ASN A N 1
ATOM 762 C CA . ASN A 1 95 ? 20.535 5.785 -14.349 1.00 83.19 95 ASN A CA 1
ATOM 763 C C . ASN A 1 95 ? 19.542 6.930 -14.148 1.00 83.19 95 ASN A C 1
ATOM 765 O O . ASN A 1 95 ? 19.035 7.453 -15.137 1.00 83.19 95 ASN A O 1
ATOM 769 N N . TYR A 1 96 ? 19.235 7.335 -12.915 1.00 83.00 96 TYR A N 1
ATOM 770 C CA . TYR A 1 96 ? 18.319 8.441 -12.660 1.00 83.00 96 TYR A CA 1
ATOM 771 C C . TYR A 1 96 ? 18.781 9.722 -13.394 1.00 83.00 96 TYR A C 1
ATOM 773 O O . TYR A 1 96 ? 19.955 10.085 -13.292 1.00 83.00 96 TYR A O 1
ATOM 781 N N . PRO A 1 97 ? 17.897 10.454 -14.108 1.00 86.94 97 PRO A N 1
ATOM 782 C CA . PRO A 1 97 ? 16.436 10.329 -14.175 1.00 86.94 97 PRO A CA 1
ATOM 783 C C . PRO A 1 97 ? 15.918 9.520 -15.385 1.00 86.94 97 PRO A C 1
ATOM 785 O O . PRO A 1 97 ? 14.776 9.685 -15.805 1.00 86.94 97 PRO A O 1
ATOM 788 N N . LEU A 1 98 ? 16.722 8.664 -16.010 1.00 85.12 98 LEU A N 1
ATOM 789 C CA . LEU A 1 98 ? 16.250 7.813 -17.114 1.00 85.12 98 LEU A CA 1
ATOM 790 C C . LEU A 1 98 ? 15.269 6.723 -16.644 1.00 85.12 98 LEU A C 1
ATOM 792 O O . LEU A 1 98 ? 14.530 6.176 -17.453 1.00 85.12 98 LEU A O 1
ATOM 796 N N . THR A 1 99 ? 15.224 6.444 -15.341 1.00 81.69 99 THR A N 1
ATOM 797 C CA . THR A 1 99 ? 14.324 5.474 -14.695 1.00 81.69 99 THR A CA 1
ATOM 798 C C . THR A 1 99 ? 13.002 6.066 -14.206 1.00 81.69 99 THR A C 1
ATOM 800 O O . THR A 1 99 ? 12.185 5.349 -13.628 1.00 81.69 99 THR A O 1
ATOM 803 N N . ILE A 1 100 ? 12.754 7.358 -14.451 1.00 86.69 100 ILE A N 1
ATOM 804 C CA . ILE A 1 100 ? 11.443 7.981 -14.233 1.00 86.69 100 ILE A CA 1
ATOM 805 C C . ILE A 1 100 ? 10.676 8.133 -15.550 1.00 86.69 100 ILE A C 1
ATOM 807 O O . ILE A 1 100 ? 11.245 8.169 -16.639 1.00 86.69 100 ILE A O 1
ATOM 811 N N . TRP A 1 101 ? 9.358 8.272 -15.444 1.00 87.50 101 TRP A N 1
ATOM 812 C CA . TRP A 1 101 ? 8.468 8.495 -16.580 1.00 87.50 101 TRP A CA 1
ATOM 813 C C . TRP A 1 101 ? 8.668 9.897 -17.178 1.00 87.50 101 TRP A C 1
ATOM 815 O O . TRP A 1 101 ? 8.086 10.865 -16.696 1.00 87.50 101 TRP A O 1
ATOM 825 N N . GLN A 1 102 ? 9.492 10.024 -18.222 1.00 85.44 102 GLN A N 1
ATOM 826 C CA . GLN A 1 102 ? 9.852 11.336 -18.785 1.00 85.44 102 GLN A CA 1
ATOM 827 C C . GLN A 1 102 ? 8.720 12.008 -19.571 1.00 85.44 102 GLN A C 1
ATOM 829 O O . GLN A 1 102 ? 8.539 13.216 -19.473 1.00 85.44 102 GLN A O 1
ATOM 834 N N . ASN A 1 103 ? 7.937 11.225 -20.317 1.00 90.00 103 ASN A N 1
ATOM 835 C CA . ASN A 1 103 ? 6.881 11.720 -21.209 1.00 90.00 103 ASN A CA 1
ATOM 836 C C . ASN A 1 103 ? 5.501 11.156 -20.828 1.00 90.00 103 ASN A C 1
ATOM 838 O O . ASN A 1 103 ? 4.641 10.951 -21.682 1.00 90.00 103 ASN A O 1
ATOM 842 N N . GLY A 1 104 ? 5.305 10.871 -19.537 1.00 88.94 104 GLY A N 1
ATOM 843 C CA . GLY A 1 104 ? 4.114 10.198 -19.022 1.00 88.94 104 GLY A CA 1
ATOM 844 C C . GLY A 1 104 ? 4.216 8.670 -19.047 1.00 88.94 104 GLY A C 1
ATOM 845 O O . GLY A 1 104 ? 5.286 8.099 -19.262 1.00 88.94 104 GLY A O 1
ATOM 846 N N . VAL A 1 105 ? 3.086 8.014 -18.774 1.00 91.06 105 VAL A N 1
ATOM 847 C CA . VAL A 1 105 ? 2.977 6.554 -18.651 1.00 91.06 105 VAL A CA 1
ATOM 848 C C . VAL A 1 105 ? 2.012 6.040 -19.706 1.00 91.06 105 VAL A C 1
ATOM 850 O O . VAL A 1 105 ? 0.848 6.437 -19.730 1.00 91.06 105 VAL A O 1
ATOM 853 N N . TYR A 1 106 ? 2.480 5.132 -20.558 1.00 93.06 106 TYR A N 1
ATOM 854 C CA . TYR A 1 106 ? 1.593 4.377 -21.434 1.00 93.06 106 TYR A CA 1
ATOM 855 C C . TYR A 1 106 ? 0.860 3.321 -20.611 1.00 93.06 106 TYR A C 1
ATOM 857 O O . TYR A 1 106 ? 1.483 2.539 -19.896 1.00 93.06 106 TYR A O 1
ATOM 865 N N . PHE A 1 107 ? -0.463 3.291 -20.718 1.00 92.12 107 PHE A N 1
ATOM 866 C CA . PHE A 1 107 ? -1.299 2.322 -20.023 1.00 92.12 107 PHE A CA 1
ATOM 867 C C . PHE A 1 107 ? -2.387 1.796 -20.955 1.00 92.12 107 PHE A C 1
ATOM 869 O O . PHE A 1 107 ? -2.775 2.449 -21.924 1.00 92.12 107 PHE A O 1
ATOM 876 N N . HIS A 1 108 ? -2.900 0.614 -20.636 1.00 93.19 108 HIS A N 1
ATOM 877 C CA . HIS A 1 108 ? -4.105 0.077 -21.247 1.00 93.19 108 HIS A CA 1
ATOM 878 C C . HIS A 1 108 ? -4.913 -0.671 -20.185 1.00 93.19 108 HIS A C 1
ATOM 880 O O . HIS A 1 108 ? -4.362 -1.166 -19.202 1.00 93.19 108 HIS A O 1
ATOM 886 N N . PHE A 1 109 ? -6.225 -0.767 -20.384 1.00 93.62 109 PHE A N 1
ATOM 887 C CA . PHE A 1 109 ? -7.069 -1.619 -19.554 1.00 93.62 109 PHE A CA 1
ATOM 888 C C . PHE A 1 109 ? -7.037 -3.045 -20.103 1.00 93.62 109 PHE A C 1
ATOM 890 O O . PHE A 1 109 ? -7.212 -3.255 -21.305 1.00 93.62 109 PHE A O 1
ATOM 897 N N . HIS A 1 110 ? -6.783 -4.020 -19.232 1.00 92.06 110 HIS A N 1
ATOM 898 C CA . HIS A 1 110 ? -6.896 -5.433 -19.582 1.00 92.06 110 HIS A CA 1
ATOM 899 C C . HIS A 1 110 ? -8.367 -5.802 -19.842 1.00 92.06 110 HIS A C 1
ATOM 901 O O . HIS A 1 110 ? -9.272 -5.136 -19.340 1.00 92.06 110 HIS A O 1
ATOM 907 N N . GLU A 1 111 ? -8.627 -6.867 -20.599 1.00 91.75 111 GLU A N 1
ATOM 908 C CA . GLU A 1 111 ? -9.996 -7.288 -20.938 1.00 91.75 111 GLU A CA 1
ATOM 909 C C . GLU A 1 111 ? -10.848 -7.571 -19.698 1.00 91.75 111 GLU A C 1
ATOM 911 O O . GLU A 1 111 ? -12.012 -7.195 -19.649 1.00 91.75 111 GLU A O 1
ATOM 916 N N . THR A 1 112 ? -10.238 -8.119 -18.647 1.00 91.75 112 THR A N 1
ATOM 917 C CA . THR A 1 112 ? -10.884 -8.367 -17.345 1.00 91.75 112 THR A CA 1
ATOM 918 C C . THR A 1 112 ? -11.294 -7.095 -16.599 1.00 91.75 112 THR A C 1
ATOM 920 O O . THR A 1 112 ? -11.985 -7.182 -15.589 1.00 91.75 112 THR A O 1
ATOM 923 N N . ALA A 1 113 ? -10.846 -5.921 -17.049 1.00 85.69 113 ALA A N 1
ATOM 924 C CA . ALA A 1 113 ? -11.253 -4.628 -16.510 1.00 85.69 113 ALA A CA 1
ATOM 925 C C . ALA A 1 113 ? -12.421 -3.996 -17.295 1.00 85.69 113 ALA A C 1
ATOM 927 O O . ALA A 1 113 ? -12.901 -2.928 -16.909 1.00 85.69 113 ALA A O 1
ATOM 928 N N . ARG A 1 114 ? -12.887 -4.622 -18.388 1.00 76.69 114 ARG A N 1
ATOM 929 C CA . ARG A 1 114 ? -14.122 -4.227 -19.078 1.00 76.69 114 ARG A CA 1
ATOM 930 C C . ARG A 1 114 ? -15.309 -4.841 -18.330 1.00 76.69 114 ARG A C 1
ATOM 932 O O . ARG A 1 114 ? -15.309 -6.039 -18.068 1.00 76.69 114 ARG A O 1
ATOM 939 N N . LYS A 1 115 ? -16.260 -3.992 -17.930 1.00 61.19 115 LYS A N 1
ATOM 940 C CA . LYS A 1 115 ? -17.519 -4.404 -17.292 1.00 61.19 115 LYS A CA 1
ATOM 941 C C . LYS A 1 115 ? -18.406 -5.182 -18.253 1.00 61.19 115 LYS A C 1
ATOM 943 O O . LYS A 1 115 ? -18.422 -4.803 -19.445 1.00 61.19 115 LYS A O 1
#